Protein AF-A0A519LVJ5-F1 (afdb_monomer_lite)

Sequence (106 aa):
MLAADLASGVAWCERTLGITPTAGGEHPLMGTHNRILNVSSPAHPRAYLEVIAINKGATSAIPSSGRRWFDMDDAALQQQVADHGPQLIHWVAAVPDVEAGCAALA

Structure (mmCIF, N/CA/C/O backbone):
data_AF-A0A519LVJ5-F1
#
_entry.id   AF-A0A519LVJ5-F1
#
loop_
_atom_site.group_PDB
_atom_site.id
_atom_site.type_symbol
_atom_site.label_atom_id
_atom_site.label_alt_id
_atom_site.label_comp_id
_atom_site.label_asym_id
_atom_site.label_entity_id
_atom_site.label_seq_id
_atom_site.pdbx_PDB_ins_code
_atom_site.Cartn_x
_atom_site.Cartn_y
_atom_site.Cartn_z
_atom_site.occupancy
_atom_site.B_iso_or_equiv
_atom_site.auth_seq_id
_atom_site.auth_comp_id
_atom_site.auth_asym_id
_atom_site.auth_atom_id
_atom_site.pdbx_PDB_model_num
ATOM 1 N N . MET A 1 1 ? -4.232 -1.347 -1.437 1.00 96.31 1 MET A N 1
ATOM 2 C CA . MET A 1 1 ? -5.552 -0.977 -0.884 1.00 96.31 1 MET A CA 1
ATOM 3 C C . MET A 1 1 ? -5.341 0.084 0.176 1.00 96.31 1 MET A C 1
ATOM 5 O O . MET A 1 1 ? -4.531 -0.141 1.065 1.00 96.31 1 MET A O 1
ATOM 9 N N . LEU A 1 2 ? -6.034 1.216 0.079 1.00 98.38 2 LEU A N 1
ATOM 10 C CA . LEU A 1 2 ? -6.003 2.257 1.107 1.00 98.38 2 LEU A CA 1
ATOM 11 C C . LEU A 1 2 ? -7.113 2.010 2.128 1.00 98.38 2 LEU A C 1
ATOM 13 O O . LEU A 1 2 ? -8.237 1.703 1.737 1.00 98.38 2 LEU A O 1
ATOM 17 N N . ALA A 1 3 ? -6.792 2.158 3.411 1.00 98.12 3 ALA A N 1
ATOM 18 C CA . ALA A 1 3 ? -7.737 2.169 4.522 1.00 98.12 3 ALA A CA 1
ATOM 19 C C . ALA A 1 3 ? -7.609 3.477 5.322 1.00 98.12 3 ALA A C 1
ATOM 21 O O . ALA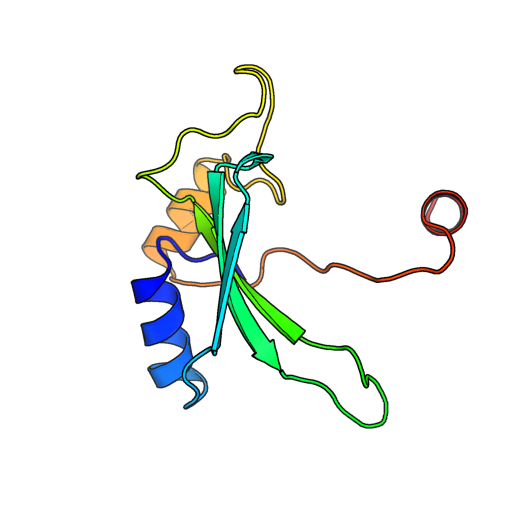 A 1 3 ? -6.546 4.100 5.336 1.00 98.12 3 ALA A O 1
ATOM 22 N N . ALA A 1 4 ? -8.683 3.885 6.006 1.00 97.19 4 ALA A N 1
ATOM 23 C CA . ALA A 1 4 ? -8.682 5.087 6.849 1.00 97.19 4 ALA A CA 1
ATOM 24 C C . ALA A 1 4 ? -7.697 4.970 8.030 1.00 97.19 4 ALA A C 1
ATOM 26 O O . ALA A 1 4 ? -7.106 5.960 8.467 1.00 97.19 4 ALA A O 1
ATOM 27 N N . ASP A 1 5 ? -7.514 3.746 8.519 1.00 96.56 5 ASP A N 1
ATOM 28 C CA . ASP A 1 5 ? -6.521 3.336 9.501 1.00 96.56 5 ASP A CA 1
ATOM 29 C C . ASP A 1 5 ? -6.238 1.831 9.337 1.00 96.56 5 ASP A C 1
ATOM 31 O O . ASP A 1 5 ? -6.972 1.099 8.666 1.00 96.56 5 ASP A O 1
ATOM 35 N N . LEU A 1 6 ? -5.155 1.347 9.946 1.00 96.75 6 LEU A N 1
ATOM 36 C CA . LEU A 1 6 ? -4.737 -0.040 9.762 1.00 96.75 6 LEU A CA 1
ATOM 37 C C . LEU A 1 6 ? -5.692 -1.053 10.410 1.00 96.75 6 LEU A C 1
ATOM 39 O O . LEU A 1 6 ? -5.833 -2.164 9.902 1.00 96.75 6 LEU A O 1
ATOM 43 N N . ALA A 1 7 ? -6.353 -0.687 11.512 1.00 96.50 7 ALA A N 1
ATOM 44 C CA . ALA A 1 7 ? -7.268 -1.579 12.214 1.00 96.50 7 ALA A CA 1
ATOM 45 C C . ALA A 1 7 ? -8.560 -1.785 11.411 1.00 96.50 7 ALA A C 1
ATOM 47 O O . ALA A 1 7 ? -9.003 -2.923 11.252 1.00 96.50 7 ALA A O 1
ATOM 48 N N . SER A 1 8 ? -9.121 -0.718 10.833 1.00 96.94 8 SER A N 1
ATOM 49 C CA . SER A 1 8 ? -10.276 -0.819 9.932 1.00 96.94 8 SER A CA 1
ATOM 50 C C . SER A 1 8 ? -9.947 -1.608 8.663 1.00 96.94 8 SER A C 1
ATOM 52 O O . SER A 1 8 ? -10.767 -2.417 8.220 1.00 96.94 8 SER A O 1
ATOM 54 N N . GLY A 1 9 ? -8.727 -1.460 8.134 1.00 97.62 9 GLY A N 1
ATOM 55 C CA . GLY A 1 9 ? -8.201 -2.280 7.042 1.00 97.62 9 GLY A CA 1
ATOM 56 C C . GLY A 1 9 ? -8.150 -3.777 7.372 1.00 97.62 9 GLY A C 1
ATOM 57 O O . GLY A 1 9 ? -8.681 -4.590 6.617 1.00 97.62 9 GLY A O 1
ATOM 58 N N . VAL A 1 10 ? -7.568 -4.146 8.520 1.00 98.06 10 VAL A N 1
ATOM 59 C CA . VAL A 1 10 ? -7.514 -5.545 8.993 1.00 98.06 10 VAL A CA 1
ATOM 60 C C . VAL A 1 10 ? -8.917 -6.114 9.179 1.00 98.06 10 VAL A C 1
ATOM 62 O O . VAL A 1 10 ? -9.224 -7.169 8.630 1.00 98.06 10 VAL A O 1
ATOM 65 N N . ALA A 1 11 ? -9.789 -5.389 9.879 1.00 98.06 11 ALA A N 1
ATOM 66 C CA . ALA A 1 11 ? -11.146 -5.846 10.147 1.00 98.06 11 ALA A CA 1
ATOM 67 C C . ALA A 1 11 ? -11.957 -6.033 8.851 1.00 98.06 11 ALA A C 1
ATOM 69 O O . ALA A 1 11 ? -12.796 -6.928 8.762 1.00 98.06 11 ALA A O 1
ATOM 70 N N . TRP A 1 12 ? -11.721 -5.201 7.831 1.00 97.62 12 TRP A N 1
ATOM 71 C CA . TRP A 1 12 ? -12.320 -5.397 6.511 1.00 97.62 12 TRP A CA 1
ATOM 72 C C . TRP A 1 12 ? -11.804 -6.671 5.834 1.00 97.62 12 TRP A C 1
ATOM 74 O O . TRP A 1 12 ? -12.613 -7.441 5.324 1.00 97.62 12 TRP A O 1
ATOM 84 N N . CYS A 1 13 ? -10.493 -6.938 5.864 1.00 97.88 13 CYS A N 1
ATOM 85 C CA . CYS A 1 13 ? -9.928 -8.165 5.293 1.00 97.88 13 CYS A CA 1
ATOM 86 C C . CYS A 1 13 ? -10.488 -9.421 5.969 1.00 97.88 13 CYS A C 1
ATOM 88 O O . CYS A 1 13 ? -10.856 -10.370 5.282 1.00 97.88 13 CYS A O 1
ATOM 90 N N . GLU A 1 14 ? -10.623 -9.413 7.292 1.00 98.00 14 GLU A N 1
ATOM 91 C CA . GLU A 1 14 ? -11.175 -10.549 8.033 1.00 98.00 14 GLU A CA 1
ATOM 92 C C . GLU A 1 14 ? -12.634 -10.814 7.658 1.00 98.00 14 GLU A C 1
ATOM 94 O O . GLU A 1 14 ? -12.999 -11.952 7.373 1.00 98.00 14 GLU A O 1
ATOM 99 N N . ARG A 1 15 ? -13.464 -9.765 7.585 1.00 97.88 15 ARG A N 1
ATOM 100 C CA . ARG A 1 15 ? -14.882 -9.908 7.223 1.00 97.88 15 ARG A CA 1
ATOM 101 C C . ARG A 1 15 ? -15.097 -10.290 5.760 1.00 97.88 15 ARG A C 1
ATOM 103 O O . ARG A 1 15 ? -15.994 -11.075 5.475 1.00 97.88 15 ARG A O 1
ATOM 110 N N . THR A 1 16 ? -14.327 -9.708 4.844 1.00 96.44 16 THR A N 1
ATOM 111 C CA . THR A 1 16 ? -14.570 -9.827 3.397 1.00 96.44 16 THR A CA 1
ATOM 112 C C . THR A 1 16 ? -13.803 -10.990 2.773 1.00 96.44 16 THR A C 1
ATOM 114 O O . THR A 1 16 ? -14.321 -11.661 1.886 1.00 96.44 16 THR A O 1
ATOM 117 N N . LEU A 1 17 ? -12.567 -11.227 3.219 1.00 95.44 17 LEU A N 1
ATOM 118 C CA . LEU A 1 17 ? -11.656 -12.218 2.638 1.00 95.44 17 LEU A CA 1
ATOM 119 C C . LEU A 1 17 ? -11.430 -13.429 3.554 1.00 95.44 17 LEU A C 1
ATOM 121 O O . LEU A 1 17 ? -10.845 -14.412 3.109 1.00 95.44 17 LEU A O 1
ATOM 125 N N . GLY A 1 18 ? -11.851 -13.369 4.823 1.00 97.62 18 GLY A N 1
ATOM 126 C CA . GLY A 1 18 ? -11.615 -14.437 5.800 1.00 97.62 18 GLY A CA 1
ATOM 127 C C . GLY A 1 18 ? -10.149 -14.575 6.228 1.00 97.62 18 GLY A C 1
ATOM 128 O O . GLY A 1 18 ? -9.759 -15.627 6.727 1.00 97.62 18 GLY A O 1
ATOM 129 N N . ILE A 1 19 ? -9.323 -13.546 6.002 1.00 96.88 19 ILE A N 1
ATOM 130 C CA . ILE A 1 19 ? -7.872 -13.574 6.239 1.00 96.88 19 ILE A CA 1
ATOM 131 C C . ILE A 1 19 ? -7.465 -12.368 7.084 1.00 96.88 19 ILE A C 1
ATOM 133 O O . ILE A 1 19 ? -7.802 -11.232 6.749 1.00 96.88 19 ILE A O 1
ATOM 137 N N . THR A 1 20 ? -6.662 -12.609 8.123 1.00 97.88 20 THR A N 1
ATOM 138 C CA . THR A 1 20 ? -5.957 -11.558 8.868 1.00 97.88 20 THR A CA 1
ATOM 139 C C . THR A 1 20 ? -4.630 -11.231 8.168 1.00 97.88 20 THR A C 1
ATOM 141 O O . THR A 1 20 ? -3.761 -12.101 8.069 1.00 97.88 20 THR A O 1
ATOM 144 N N . PRO A 1 21 ? -4.424 -9.990 7.696 1.00 97.88 21 PRO A N 1
ATOM 145 C CA . PRO A 1 21 ? -3.165 -9.572 7.085 1.00 97.88 21 PRO A CA 1
ATOM 146 C C . PRO A 1 21 ? -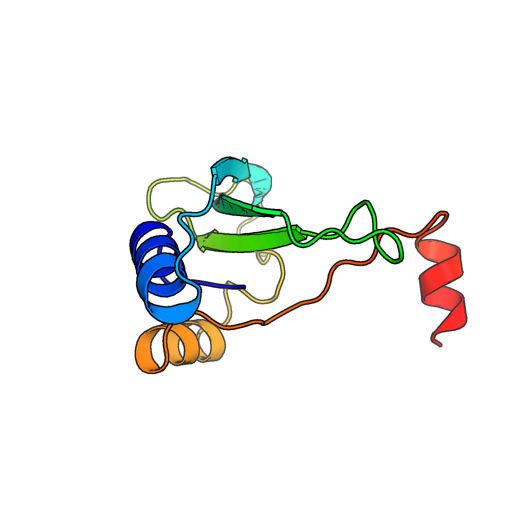1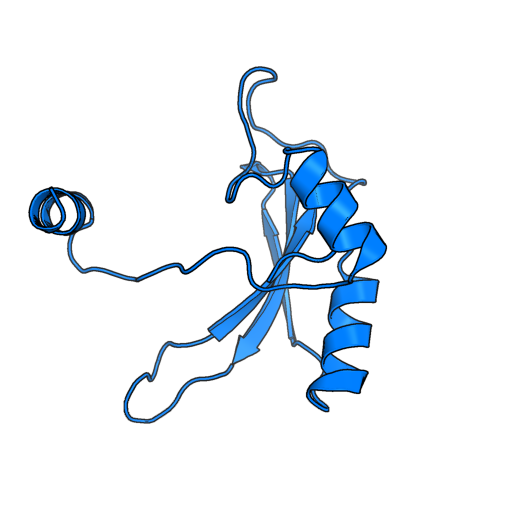.976 -9.643 8.054 1.00 97.88 21 PRO A C 1
ATOM 148 O O . PRO A 1 21 ? -2.071 -9.236 9.218 1.00 97.88 21 PRO A O 1
ATOM 151 N N . THR A 1 22 ? -0.816 -10.090 7.570 1.00 97.75 22 THR A N 1
ATOM 152 C CA . THR A 1 22 ? 0.405 -10.148 8.382 1.00 97.75 22 THR A CA 1
ATOM 153 C C . THR A 1 22 ? 0.944 -8.749 8.651 1.00 97.75 22 THR A C 1
ATOM 155 O O . THR A 1 22 ? 0.713 -7.814 7.879 1.00 97.75 22 THR A O 1
ATOM 158 N N . ALA A 1 23 ? 1.680 -8.593 9.757 1.00 95.75 23 ALA A N 1
ATOM 159 C CA . ALA A 1 23 ? 2.412 -7.362 10.033 1.00 95.75 23 ALA A CA 1
ATOM 160 C C . ALA A 1 23 ? 3.299 -6.992 8.834 1.00 95.75 23 ALA A C 1
ATOM 162 O O . ALA A 1 23 ? 4.014 -7.843 8.304 1.00 95.75 23 ALA A O 1
ATOM 163 N N . GLY A 1 24 ? 3.193 -5.740 8.395 1.00 95.88 24 GLY A N 1
ATOM 164 C CA . GLY A 1 24 ? 4.130 -5.138 7.461 1.00 95.88 24 GLY A CA 1
ATOM 165 C C . GLY A 1 24 ? 5.127 -4.275 8.229 1.00 95.88 24 GLY A C 1
ATOM 166 O O . GLY A 1 24 ? 5.745 -4.746 9.183 1.00 95.88 24 GLY A O 1
ATOM 167 N N . GLY A 1 25 ? 5.253 -3.010 7.847 1.00 96.62 25 GLY A N 1
ATOM 168 C CA . GLY A 1 25 ? 6.137 -2.044 8.477 1.00 96.62 25 GLY A CA 1
ATOM 169 C C . GLY A 1 25 ? 5.600 -0.618 8.444 1.00 96.62 25 GLY A C 1
ATOM 170 O O . GLY A 1 25 ? 4.496 -0.329 7.975 1.00 96.62 25 GLY A O 1
ATOM 171 N N . GLU A 1 26 ? 6.418 0.279 8.977 1.00 97.12 26 GLU A N 1
ATOM 172 C CA . GLU A 1 26 ? 6.214 1.718 8.890 1.00 97.12 26 GLU A CA 1
ATOM 173 C C . GLU A 1 26 ? 7.075 2.298 7.769 1.00 97.12 26 GLU A C 1
ATOM 175 O O . GLU A 1 26 ? 8.171 1.813 7.481 1.00 97.12 26 GLU A O 1
ATOM 180 N N . HIS A 1 27 ? 6.593 3.377 7.164 1.00 96.75 27 HIS A N 1
ATOM 181 C CA . HIS A 1 27 ? 7.293 4.125 6.131 1.00 96.75 27 HIS A CA 1
ATOM 182 C C . HIS A 1 27 ? 7.543 5.553 6.639 1.00 96.75 27 HIS A C 1
ATOM 184 O O . HIS A 1 27 ? 6.745 6.448 6.349 1.00 96.75 27 HIS A O 1
ATOM 190 N N . PRO A 1 28 ? 8.634 5.815 7.389 1.00 95.75 28 PRO A N 1
ATOM 191 C CA . PRO A 1 28 ? 8.889 7.128 7.992 1.00 95.75 28 PRO A CA 1
ATOM 192 C C . PRO A 1 28 ? 8.916 8.275 6.981 1.00 95.75 28 PRO A C 1
ATOM 194 O O . PRO A 1 28 ? 8.396 9.356 7.253 1.00 95.75 28 PRO A O 1
ATOM 197 N N . LEU A 1 29 ? 9.452 8.020 5.779 1.00 95.94 29 LEU A N 1
ATOM 198 C CA . LEU A 1 29 ? 9.444 8.999 4.696 1.00 95.94 29 LEU A CA 1
ATOM 199 C C . LEU A 1 29 ? 8.022 9.496 4.433 1.00 95.94 29 LEU A C 1
ATOM 201 O O . LEU A 1 29 ? 7.775 10.692 4.495 1.00 95.94 29 LEU A O 1
ATOM 205 N N . MET A 1 30 ? 7.076 8.577 4.252 1.00 96.50 30 MET A N 1
ATOM 206 C CA . MET A 1 30 ? 5.700 8.887 3.865 1.00 96.50 30 MET A CA 1
ATOM 207 C C . MET A 1 30 ? 4.747 9.035 5.054 1.00 96.50 30 MET A C 1
ATOM 209 O O . MET A 1 30 ? 3.588 9.378 4.861 1.00 96.50 30 MET A O 1
ATOM 213 N N . GLY A 1 31 ? 5.182 8.777 6.290 1.00 96.44 31 GLY A N 1
ATOM 214 C CA . GLY A 1 31 ? 4.292 8.751 7.455 1.00 96.44 31 GLY A CA 1
ATOM 215 C C . GLY A 1 31 ? 3.112 7.791 7.265 1.00 96.44 31 GLY A C 1
ATOM 216 O O . GLY A 1 31 ? 1.981 8.121 7.620 1.00 96.44 31 GLY A O 1
ATOM 217 N N . THR A 1 32 ? 3.351 6.638 6.639 1.00 97.50 32 THR A N 1
ATOM 218 C CA . THR A 1 32 ? 2.350 5.582 6.432 1.00 97.50 32 THR A CA 1
ATOM 219 C C . THR A 1 32 ? 2.787 4.296 7.121 1.00 97.50 32 THR A C 1
ATOM 221 O O . THR A 1 32 ? 3.935 4.152 7.537 1.00 97.50 32 THR A O 1
ATOM 224 N N . HIS A 1 33 ? 1.861 3.361 7.272 1.00 98.00 33 HIS A N 1
ATOM 225 C CA . HIS A 1 33 ? 2.142 2.008 7.741 1.00 98.00 33 HIS A CA 1
ATOM 226 C C . HIS A 1 33 ? 1.270 1.003 6.999 1.00 98.00 33 HIS A C 1
ATOM 228 O O . HIS A 1 33 ? 0.247 1.381 6.416 1.00 98.00 33 HIS A O 1
ATOM 234 N N . ASN A 1 34 ? 1.675 -0.265 6.992 1.00 98.31 34 ASN A N 1
ATOM 235 C CA . ASN A 1 34 ? 0.976 -1.275 6.214 1.00 98.31 34 ASN A CA 1
ATOM 236 C C . ASN A 1 34 ? 0.821 -2.639 6.907 1.00 98.31 34 ASN A C 1
ATOM 238 O O . ASN A 1 34 ? 1.400 -2.957 7.951 1.00 98.31 34 ASN A O 1
ATOM 242 N N . ARG A 1 35 ? -0.025 -3.452 6.279 1.00 98.50 35 ARG A N 1
ATOM 243 C CA . ARG A 1 35 ? -0.131 -4.899 6.442 1.00 98.50 35 ARG A CA 1
ATOM 244 C C . ARG A 1 35 ? -0.094 -5.546 5.068 1.00 98.50 35 ARG A C 1
ATOM 246 O O . ARG A 1 35 ? -0.458 -4.918 4.073 1.00 98.50 35 ARG A O 1
ATOM 253 N N . ILE A 1 36 ? 0.302 -6.811 5.023 1.00 98.31 36 ILE A N 1
ATOM 254 C CA . ILE A 1 36 ? 0.492 -7.535 3.767 1.00 98.31 36 ILE A CA 1
ATOM 255 C C . ILE A 1 36 ? -0.345 -8.811 3.763 1.00 98.31 36 ILE A C 1
ATOM 257 O O . ILE A 1 36 ? -0.471 -9.494 4.778 1.00 98.31 36 ILE A O 1
ATOM 261 N N . LEU A 1 37 ? -0.914 -9.138 2.606 1.00 97.12 37 LEU A N 1
ATOM 262 C CA . LEU A 1 37 ? -1.486 -10.446 2.318 1.00 97.12 37 LEU A CA 1
ATOM 263 C C . LEU A 1 37 ? -0.738 -11.039 1.128 1.00 97.12 37 LEU A C 1
ATOM 265 O O . LEU A 1 37 ? -0.599 -10.392 0.089 1.00 97.12 37 LEU A O 1
ATOM 269 N N . ASN A 1 38 ? -0.280 -12.279 1.263 1.00 96.44 38 ASN A N 1
ATOM 270 C CA . ASN A 1 38 ? 0.266 -13.012 0.131 1.00 96.44 38 ASN A CA 1
ATOM 271 C C . ASN A 1 38 ? -0.882 -13.447 -0.794 1.00 96.44 38 ASN A C 1
ATOM 273 O O . ASN A 1 38 ? -1.811 -14.114 -0.343 1.00 96.44 38 ASN A O 1
ATOM 277 N N . VAL A 1 39 ? -0.804 -13.078 -2.073 1.00 96.19 39 VAL A N 1
ATOM 278 C CA . VAL A 1 39 ? -1.754 -13.508 -3.116 1.00 96.19 39 VAL A CA 1
ATOM 279 C C . VAL A 1 39 ? -1.025 -14.174 -4.285 1.00 96.19 39 VAL A C 1
ATOM 281 O O . VAL A 1 39 ? -1.512 -14.189 -5.415 1.00 96.19 39 VAL A O 1
ATOM 284 N N . SER A 1 40 ? 0.179 -14.688 -4.029 1.00 97.06 40 SER A N 1
ATOM 285 C CA . SER A 1 40 ? 1.009 -15.292 -5.052 1.00 97.06 40 SER A CA 1
ATOM 286 C C . SER A 1 40 ? 0.403 -16.575 -5.612 1.00 97.06 40 SER A C 1
ATOM 288 O O . SER A 1 40 ? -0.367 -17.291 -4.971 1.00 97.06 40 SER A O 1
ATOM 290 N N . SER A 1 41 ? 0.770 -16.864 -6.854 1.00 97.31 41 SER A N 1
ATOM 291 C CA . SER A 1 41 ? 0.397 -18.081 -7.569 1.00 97.31 41 SER A CA 1
ATOM 292 C C . SER A 1 41 ? 1.580 -18.554 -8.416 1.00 97.31 41 SER A C 1
ATOM 294 O O . SER A 1 41 ? 2.532 -17.793 -8.598 1.00 97.31 41 SER A O 1
ATOM 296 N N . PRO A 1 42 ? 1.547 -19.768 -8.994 1.00 97.88 42 PRO A N 1
AT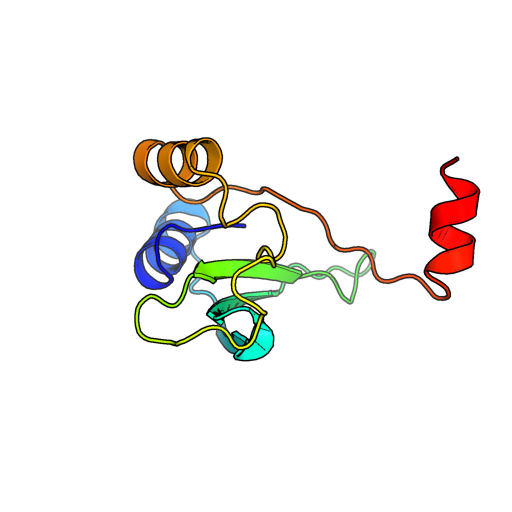OM 297 C CA . PRO A 1 42 ? 2.595 -20.203 -9.917 1.00 97.88 42 PRO A CA 1
ATOM 298 C C . PRO A 1 42 ? 2.823 -19.234 -11.091 1.00 97.88 42 PRO A C 1
ATOM 300 O O . PRO A 1 42 ? 3.958 -19.062 -11.525 1.00 97.88 42 PRO A O 1
ATOM 303 N N . ALA A 1 43 ? 1.767 -18.563 -11.569 1.00 97.19 43 ALA A N 1
ATOM 304 C CA . ALA A 1 43 ? 1.864 -17.551 -12.623 1.00 97.19 43 ALA A CA 1
ATOM 305 C C . ALA A 1 43 ? 2.410 -16.203 -12.113 1.00 97.19 43 ALA A C 1
ATOM 307 O O . ALA A 1 43 ? 3.070 -15.477 -12.855 1.00 97.19 43 ALA A O 1
ATOM 308 N N . HIS A 1 44 ? 2.162 -15.870 -10.842 1.00 96.00 44 HIS A N 1
ATOM 309 C CA . HIS A 1 44 ? 2.580 -14.614 -10.215 1.00 96.00 44 HIS A CA 1
ATOM 310 C C . HIS A 1 44 ? 3.216 -14.872 -8.839 1.00 96.00 44 HIS A C 1
ATOM 312 O O . HIS A 1 44 ? 2.616 -14.572 -7.804 1.00 96.00 44 HIS A O 1
ATOM 318 N N . PRO A 1 45 ? 4.446 -15.413 -8.787 1.00 96.88 45 PRO A N 1
ATOM 319 C CA . PRO A 1 45 ? 5.030 -15.931 -7.545 1.00 96.88 45 PRO A CA 1
ATOM 320 C C . PRO A 1 45 ? 5.386 -14.848 -6.516 1.00 96.88 45 PRO A C 1
ATOM 322 O O . PRO A 1 45 ? 5.656 -15.165 -5.362 1.00 96.88 45 PRO A O 1
ATOM 325 N N . ARG A 1 46 ? 5.383 -13.570 -6.919 1.00 95.81 46 ARG A N 1
ATOM 326 C CA . ARG A 1 46 ? 5.746 -12.418 -6.075 1.00 95.81 46 ARG A CA 1
ATOM 327 C C . ARG A 1 46 ? 4.582 -11.451 -5.822 1.00 95.81 46 ARG A C 1
ATOM 329 O O . ARG A 1 46 ? 4.823 -10.316 -5.425 1.00 95.81 46 ARG A O 1
ATOM 336 N N . ALA A 1 47 ? 3.343 -11.855 -6.105 1.00 97.94 47 ALA A N 1
ATOM 337 C CA . ALA A 1 47 ? 2.188 -10.978 -5.936 1.00 97.94 47 ALA A CA 1
ATOM 338 C C . ALA A 1 47 ? 1.745 -10.895 -4.467 1.00 97.94 47 ALA A C 1
ATOM 340 O O . ALA A 1 47 ? 1.638 -11.907 -3.773 1.00 97.94 47 ALA A O 1
ATOM 341 N N . TYR A 1 48 ? 1.449 -9.681 -4.011 1.00 97.56 48 TYR A N 1
ATOM 342 C CA . TYR A 1 48 ? 0.905 -9.413 -2.686 1.00 97.56 48 TYR A CA 1
ATOM 343 C C . TYR A 1 48 ? -0.134 -8.294 -2.759 1.00 97.56 48 TYR A C 1
ATOM 345 O O . TYR A 1 48 ? -0.095 -7.445 -3.651 1.00 97.56 48 TYR A O 1
ATOM 353 N N . LEU A 1 49 ? -1.060 -8.295 -1.803 1.00 97.62 49 LEU A N 1
ATOM 354 C CA . LEU A 1 49 ? -1.941 -7.169 -1.537 1.00 97.62 49 LEU A CA 1
ATOM 355 C C . LEU A 1 49 ? -1.393 -6.404 -0.335 1.00 97.62 49 LEU A C 1
ATOM 357 O O . LEU A 1 49 ? -1.224 -6.963 0.747 1.00 97.62 49 LEU A O 1
ATOM 361 N N . GLU A 1 50 ? -1.151 -5.114 -0.521 1.00 98.38 50 GLU A N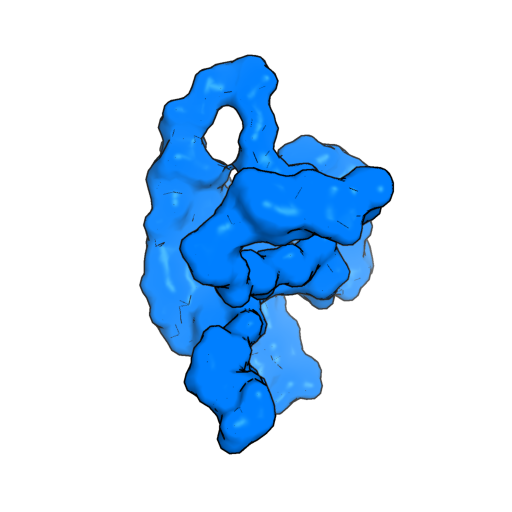 1
ATOM 362 C CA . GLU A 1 50 ? -0.823 -4.197 0.564 1.00 98.38 50 GLU A CA 1
ATOM 363 C C . GLU A 1 50 ? -2.081 -3.494 1.068 1.00 98.38 50 GLU A C 1
ATOM 365 O O . GLU A 1 50 ? -2.820 -2.887 0.286 1.00 98.38 50 GLU A O 1
ATOM 370 N N . VAL A 1 51 ? -2.301 -3.541 2.379 1.00 98.31 51 VAL A N 1
ATOM 371 C CA . VAL A 1 51 ? -3.221 -2.647 3.086 1.00 98.31 51 VAL A CA 1
ATOM 372 C C . VAL A 1 51 ? -2.387 -1.534 3.691 1.00 98.31 51 VAL A C 1
ATOM 374 O O . VAL A 1 51 ? -1.589 -1.803 4.581 1.00 98.31 51 VAL A O 1
ATOM 377 N N . ILE A 1 52 ? -2.559 -0.305 3.221 1.00 98.31 52 ILE A N 1
ATOM 378 C CA . ILE A 1 52 ? -1.785 0.859 3.660 1.00 98.31 52 ILE A CA 1
ATOM 379 C C . ILE A 1 52 ? -2.716 1.917 4.253 1.00 98.31 52 ILE A C 1
ATOM 381 O O . ILE A 1 52 ? -3.850 2.077 3.799 1.00 98.31 52 ILE A O 1
ATOM 385 N N . ALA A 1 53 ? -2.241 2.639 5.264 1.00 97.94 53 ALA A N 1
ATOM 386 C CA . ALA A 1 53 ? -2.936 3.779 5.855 1.00 97.94 53 ALA A CA 1
ATO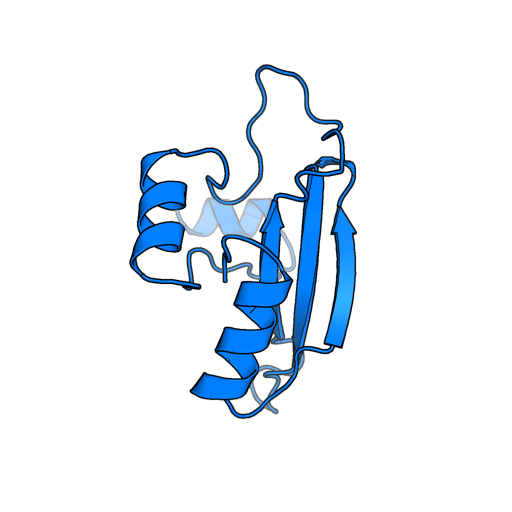M 387 C C . ALA A 1 53 ? -1.945 4.881 6.262 1.00 97.94 53 ALA A C 1
ATOM 389 O O . ALA A 1 53 ? -0.754 4.621 6.468 1.00 97.94 53 ALA A O 1
ATOM 390 N N . ILE A 1 54 ? -2.438 6.116 6.391 1.00 97.12 54 ILE A N 1
ATOM 391 C CA . ILE A 1 54 ? -1.669 7.220 6.983 1.00 97.12 54 ILE A CA 1
ATOM 392 C C . ILE A 1 54 ? -1.515 6.955 8.482 1.00 97.12 54 ILE A C 1
ATOM 394 O O . ILE A 1 54 ? -2.503 6.800 9.201 1.00 97.12 54 ILE A O 1
ATOM 398 N N . ASN A 1 55 ? -0.274 6.958 8.971 1.00 96.19 55 ASN A N 1
ATOM 399 C CA . ASN A 1 55 ? 0.006 6.834 10.393 1.00 96.19 55 ASN A CA 1
ATOM 400 C C . ASN A 1 55 ? -0.153 8.208 11.061 1.00 96.19 55 ASN A C 1
ATOM 402 O O . ASN A 1 55 ? 0.776 9.011 11.082 1.00 96.19 55 ASN A O 1
ATOM 406 N N . LYS A 1 56 ? -1.338 8.475 11.626 1.00 91.50 56 LYS A N 1
ATOM 407 C CA . LYS A 1 56 ? -1.664 9.751 12.299 1.00 91.50 56 LYS A CA 1
ATOM 408 C C . LYS A 1 56 ? -0.777 10.059 13.516 1.00 91.50 56 LYS A C 1
ATOM 410 O O . LYS A 1 56 ? -0.737 11.207 13.945 1.00 91.50 56 LYS A O 1
ATOM 415 N N . GLY A 1 57 ? -0.094 9.056 14.074 1.00 91.25 57 GLY A N 1
ATOM 416 C CA . GLY A 1 57 ? 0.859 9.222 15.174 1.00 91.25 57 GLY A CA 1
ATOM 417 C C . GLY A 1 57 ? 2.296 9.504 14.726 1.00 91.25 57 GLY A C 1
ATOM 418 O O . GLY A 1 57 ? 3.139 9.783 15.574 1.00 91.25 57 GLY A O 1
ATOM 419 N N . ALA A 1 58 ? 2.589 9.432 13.424 1.00 90.38 58 ALA A N 1
ATOM 420 C CA . ALA A 1 58 ? 3.925 9.644 12.882 1.00 90.38 58 ALA A CA 1
ATOM 421 C C . ALA A 1 58 ? 4.021 10.962 12.104 1.00 90.38 58 ALA A C 1
ATOM 423 O O . ALA A 1 58 ? 3.148 11.317 11.310 1.00 90.38 58 ALA A O 1
ATOM 424 N N . THR A 1 59 ? 5.145 11.654 12.270 1.00 88.12 59 THR A N 1
ATOM 425 C CA . THR A 1 59 ? 5.519 12.770 11.400 1.00 88.12 59 THR A CA 1
ATOM 426 C C . THR A 1 59 ? 6.133 12.209 10.121 1.00 88.12 59 THR A C 1
ATOM 428 O O . THR A 1 59 ? 7.104 11.457 10.177 1.00 88.12 59 THR A O 1
ATOM 431 N N . SER A 1 60 ? 5.574 12.566 8.964 1.00 89.88 60 SER A N 1
ATOM 432 C CA . SER A 1 60 ? 6.180 12.231 7.672 1.00 89.88 60 SER A CA 1
ATOM 433 C C . SER A 1 60 ? 7.456 13.047 7.465 1.00 89.88 60 SER A C 1
ATOM 435 O O . SER A 1 60 ? 7.485 14.234 7.782 1.00 89.88 60 SER A O 1
ATOM 437 N N . ALA A 1 61 ? 8.502 12.419 6.923 1.00 93.44 61 ALA A N 1
ATOM 438 C CA . ALA A 1 61 ? 9.761 13.095 6.611 1.00 93.44 61 ALA A CA 1
ATOM 439 C C . ALA A 1 61 ? 9.784 13.766 5.221 1.00 93.44 61 ALA A C 1
ATOM 441 O O . ALA A 1 61 ? 10.830 14.277 4.815 1.00 93.44 61 ALA A O 1
ATOM 442 N N . ILE A 1 62 ? 8.669 13.774 4.476 1.00 93.25 62 ILE A N 1
ATOM 443 C CA . ILE A 1 62 ? 8.569 14.573 3.247 1.00 93.25 62 ILE A CA 1
ATOM 444 C C . ILE A 1 62 ? 8.513 16.078 3.576 1.00 93.25 62 ILE A C 1
ATOM 446 O O . ILE A 1 62 ? 7.986 16.460 4.624 1.00 93.25 62 ILE A O 1
ATOM 450 N N . PRO A 1 63 ? 9.012 16.956 2.686 1.00 91.69 63 PRO A N 1
ATOM 451 C CA . PRO A 1 63 ? 8.829 18.400 2.818 1.00 91.69 63 PRO A CA 1
ATOM 452 C C . PRO A 1 63 ? 7.346 18.779 2.882 1.00 91.69 63 PRO A C 1
ATOM 454 O O . PRO A 1 63 ? 6.510 18.102 2.292 1.00 91.69 63 PRO A O 1
ATOM 457 N N . SER A 1 64 ? 7.016 19.913 3.503 1.00 85.25 64 SER A N 1
ATOM 458 C CA . SER A 1 64 ? 5.627 20.395 3.611 1.00 85.25 64 SER A CA 1
ATOM 459 C C . SER A 1 64 ? 4.942 20.669 2.265 1.00 85.25 64 SER A C 1
ATOM 461 O O . SER A 1 64 ? 3.718 20.693 2.199 1.00 85.25 64 SER A O 1
ATOM 463 N N . SER A 1 65 ? 5.717 20.878 1.198 1.00 91.12 65 SER A N 1
ATOM 464 C CA . SER A 1 65 ? 5.226 21.008 -0.178 1.00 91.12 65 SER A CA 1
ATOM 465 C C . SER A 1 65 ? 5.067 19.670 -0.911 1.00 91.12 65 SER A C 1
ATOM 467 O O . SER A 1 65 ? 4.522 19.644 -2.014 1.00 91.12 65 SER A O 1
ATOM 469 N N . GLY A 1 66 ? 5.573 18.575 -0.340 1.00 91.19 66 GLY A N 1
ATOM 470 C CA . GLY A 1 66 ? 5.472 17.231 -0.898 1.00 91.19 66 GLY A CA 1
ATOM 471 C C . GLY A 1 66 ? 4.097 16.606 -0.673 1.00 91.19 66 GLY A C 1
ATOM 472 O O . GLY A 1 66 ? 3.308 17.070 0.147 1.00 91.19 66 GLY A O 1
ATOM 473 N N . ARG A 1 67 ? 3.823 15.522 -1.403 1.00 94.25 67 ARG A N 1
ATOM 474 C CA . ARG A 1 67 ? 2.635 14.680 -1.220 1.00 94.25 67 ARG A CA 1
ATOM 475 C C . ARG A 1 67 ? 3.048 13.230 -1.009 1.00 94.25 67 ARG A C 1
ATOM 477 O O . ARG A 1 67 ? 4.043 12.780 -1.583 1.00 94.25 67 ARG A O 1
ATOM 484 N N . ARG A 1 68 ? 2.288 12.508 -0.188 1.00 95.25 68 ARG A N 1
ATOM 485 C CA . ARG A 1 68 ? 2.421 11.061 0.001 1.00 95.25 68 ARG A CA 1
ATOM 486 C C . ARG A 1 68 ? 2.123 10.315 -1.297 1.00 95.25 68 ARG A C 1
ATOM 488 O O . ARG A 1 68 ? 1.446 10.826 -2.187 1.00 95.25 68 ARG A O 1
ATOM 495 N N . TRP A 1 69 ? 2.616 9.081 -1.381 1.00 92.94 69 TRP A N 1
ATOM 496 C CA . TRP A 1 69 ? 2.312 8.182 -2.493 1.00 92.94 69 TRP A CA 1
ATOM 497 C C . TRP A 1 69 ? 0.804 8.007 -2.705 1.00 92.94 69 TRP A C 1
ATOM 499 O O . TRP A 1 69 ? 0.016 8.130 -1.768 1.00 92.94 69 TRP A O 1
ATOM 509 N N . PHE A 1 70 ? 0.434 7.645 -3.934 1.00 95.38 70 PHE A N 1
ATOM 510 C CA . PHE A 1 70 ? -0.907 7.165 -4.291 1.00 95.38 70 PHE A CA 1
ATOM 511 C C . PHE A 1 70 ? -2.036 8.158 -3.979 1.00 95.38 70 PHE A C 1
ATOM 513 O O . PHE A 1 70 ? -3.134 7.743 -3.619 1.00 95.38 70 PHE A O 1
ATOM 520 N N . ASP A 1 71 ? -1.743 9.460 -4.053 1.00 95.69 71 ASP A N 1
ATOM 521 C CA . ASP A 1 71 ? -2.689 10.545 -3.772 1.00 95.69 71 ASP A CA 1
ATOM 522 C C . ASP A 1 71 ? -3.337 10.462 -2.384 1.00 95.69 71 ASP A C 1
ATOM 524 O O . ASP A 1 71 ? -4.412 11.003 -2.151 1.00 95.69 71 ASP A O 1
ATOM 528 N N . MET A 1 72 ? -2.669 9.824 -1.418 1.00 95.94 72 MET A N 1
ATOM 529 C CA . MET A 1 72 ? -3.228 9.598 -0.080 1.00 95.94 72 MET A CA 1
ATOM 530 C C . MET A 1 72 ? -3.549 10.896 0.680 1.00 95.94 72 MET A C 1
ATOM 532 O O . MET A 1 72 ? -4.334 10.862 1.624 1.00 95.94 72 MET A O 1
ATOM 536 N N . ASP A 1 73 ? -2.975 12.033 0.278 1.00 95.25 73 ASP A N 1
ATOM 537 C CA . ASP A 1 73 ? -3.280 13.358 0.835 1.00 95.25 73 ASP A CA 1
ATOM 538 C C . ASP A 1 73 ? -4.489 14.047 0.169 1.00 95.25 73 ASP A C 1
ATOM 540 O O . ASP A 1 73 ? -4.893 15.126 0.603 1.00 95.25 73 ASP A O 1
ATOM 544 N N . ASP A 1 74 ? -5.071 13.459 -0.881 1.00 96.94 74 ASP A N 1
ATOM 545 C CA . ASP A 1 74 ? -6.257 13.997 -1.542 1.00 96.94 74 ASP A CA 1
ATOM 546 C C . ASP A 1 74 ? -7.506 13.849 -0.659 1.00 96.94 74 ASP A C 1
ATOM 548 O O . ASP A 1 74 ? -7.857 12.761 -0.196 1.00 96.94 74 ASP A O 1
ATOM 552 N N . ALA A 1 75 ? -8.196 14.967 -0.422 1.00 97.06 75 ALA A N 1
ATOM 553 C CA . ALA A 1 75 ? -9.340 15.010 0.482 1.00 97.06 75 ALA A CA 1
ATOM 554 C C . ALA A 1 75 ? -10.547 14.223 -0.050 1.00 97.06 75 ALA A C 1
ATOM 556 O O . ALA A 1 75 ? -11.272 13.620 0.742 1.00 97.06 75 ALA A O 1
ATOM 557 N N . ALA A 1 76 ? -10.762 14.203 -1.370 1.00 97.94 76 ALA A N 1
ATOM 558 C CA . ALA A 1 76 ? -11.864 13.454 -1.961 1.00 97.94 76 ALA A CA 1
ATOM 559 C C . ALA A 1 76 ? -11.607 11.948 -1.845 1.00 97.94 76 ALA A C 1
ATOM 561 O O . ALA A 1 76 ? -12.508 11.207 -1.454 1.00 97.94 76 ALA A O 1
ATOM 562 N N . LEU A 1 77 ? -10.368 11.504 -2.080 1.00 97.69 77 LEU A N 1
ATOM 563 C CA . LEU A 1 77 ? -9.976 10.112 -1.872 1.00 97.69 77 LEU A CA 1
ATOM 564 C C . LEU A 1 77 ? -10.125 9.690 -0.405 1.00 97.69 77 LEU A C 1
ATOM 566 O O . LEU A 1 77 ? -10.677 8.625 -0.122 1.00 97.69 77 LEU A O 1
ATOM 570 N N . GLN A 1 78 ? -9.665 10.518 0.538 1.00 97.62 78 GLN A N 1
ATOM 571 C CA . GLN A 1 78 ? -9.815 10.232 1.967 1.00 97.62 78 GLN A CA 1
ATOM 572 C C . GLN A 1 78 ? -11.287 10.125 2.375 1.00 97.62 78 GLN A C 1
ATOM 574 O O . GLN A 1 78 ? -11.650 9.185 3.084 1.00 97.62 78 GLN A O 1
ATOM 579 N N . GLN A 1 79 ? -12.136 11.038 1.896 1.00 97.81 79 GLN A N 1
ATOM 580 C CA . GLN A 1 79 ? -13.575 10.997 2.153 1.00 97.81 79 GLN A CA 1
ATOM 581 C C . GLN A 1 79 ? -14.214 9.739 1.549 1.00 97.81 79 GLN A C 1
ATOM 583 O O . GLN A 1 79 ? -14.948 9.034 2.234 1.00 97.81 79 GLN A O 1
ATOM 588 N N . GLN A 1 80 ? -13.854 9.381 0.314 1.00 97.94 80 GLN A N 1
ATOM 589 C CA . GLN A 1 80 ? -14.337 8.162 -0.337 1.00 97.94 80 GLN A CA 1
ATOM 590 C C . GLN A 1 80 ? -13.980 6.902 0.469 1.00 97.94 80 GLN A C 1
ATOM 592 O O . GLN A 1 80 ? -14.809 6.007 0.616 1.00 97.94 80 GLN A O 1
ATOM 597 N N . VAL A 1 81 ? -12.756 6.811 1.001 1.00 97.81 81 VAL A N 1
ATOM 598 C CA . VAL A 1 81 ? -12.331 5.685 1.856 1.00 97.81 81 VAL A CA 1
ATOM 599 C C . VAL A 1 81 ? -13.060 5.693 3.200 1.00 97.81 81 VAL A C 1
ATOM 601 O O . VAL A 1 81 ? -13.376 4.625 3.724 1.00 97.81 81 VAL A O 1
ATOM 604 N N . ALA A 1 82 ? -13.340 6.867 3.767 1.00 96.06 82 ALA A N 1
ATOM 605 C CA . ALA A 1 82 ? -14.107 6.979 5.004 1.00 96.06 82 ALA A CA 1
ATOM 606 C C . ALA A 1 82 ? -15.560 6.503 4.822 1.00 96.06 82 ALA A C 1
ATOM 608 O O . ALA A 1 82 ? -16.068 5.775 5.674 1.00 96.06 82 ALA A O 1
ATOM 609 N N . ASP A 1 83 ? -16.193 6.856 3.702 1.00 97.19 83 ASP A N 1
ATOM 610 C CA . ASP A 1 83 ? -17.607 6.562 3.439 1.00 97.19 83 ASP A CA 1
ATOM 611 C C . ASP A 1 83 ? -17.843 5.128 2.949 1.00 97.19 83 ASP A C 1
ATOM 613 O O . ASP A 1 83 ? -18.863 4.513 3.267 1.00 97.19 83 ASP A O 1
ATOM 617 N N . HIS A 1 84 ? -16.905 4.577 2.176 1.00 96.44 84 HIS A N 1
ATOM 618 C CA . HIS A 1 84 ? -17.081 3.287 1.499 1.00 96.44 84 HIS A CA 1
ATOM 619 C C . HIS A 1 84 ? -16.156 2.181 2.018 1.00 96.44 84 HIS A C 1
ATOM 621 O O . HIS A 1 84 ? -16.303 1.017 1.642 1.00 96.44 84 HIS A O 1
ATOM 627 N N . GLY A 1 85 ? -15.242 2.520 2.926 1.00 96.25 85 GLY A N 1
ATOM 628 C CA . GLY A 1 85 ? -14.277 1.595 3.499 1.00 96.25 85 GLY A CA 1
ATOM 629 C C . GLY A 1 85 ? -13.044 1.359 2.616 1.00 96.25 85 GLY A C 1
ATOM 630 O O . GLY A 1 85 ? -12.819 2.059 1.623 1.00 96.25 85 GLY A O 1
ATOM 631 N N . PRO A 1 86 ? -12.199 0.382 3.000 1.00 97.38 86 PRO A N 1
ATOM 632 C CA . PRO A 1 86 ? -10.960 0.092 2.293 1.00 97.38 86 PRO A CA 1
ATOM 633 C C . PRO A 1 86 ? -11.174 -0.296 0.827 1.00 97.38 86 PRO A C 1
ATOM 635 O O . PRO A 1 86 ? -12.032 -1.118 0.513 1.00 97.38 86 PRO A O 1
ATOM 638 N N . GLN A 1 87 ? -10.358 0.263 -0.068 1.00 96.44 87 GLN A N 1
ATOM 639 C CA . GLN A 1 87 ? -10.497 0.052 -1.514 1.00 96.44 87 GLN A CA 1
ATOM 640 C C . GLN A 1 87 ? -9.160 0.064 -2.263 1.00 96.44 87 GLN A C 1
ATOM 642 O O . GLN A 1 87 ? -8.151 0.617 -1.805 1.00 96.44 87 GLN A O 1
ATOM 647 N N . LEU A 1 88 ? -9.119 -0.607 -3.416 1.00 96.81 88 LEU A N 1
ATOM 648 C CA . LEU A 1 88 ? -7.931 -0.648 -4.262 1.00 96.81 88 LEU A CA 1
ATOM 649 C C . LEU A 1 88 ? -7.794 0.670 -5.032 1.00 96.81 88 LEU A C 1
ATOM 651 O O . LEU A 1 88 ? -8.670 1.015 -5.814 1.00 96.81 88 LEU A O 1
ATOM 655 N N . ILE A 1 89 ? -6.689 1.382 -4.808 1.00 96.75 89 ILE A N 1
ATOM 656 C CA . ILE A 1 89 ? -6.458 2.726 -5.367 1.00 96.75 89 ILE A CA 1
ATOM 657 C C . ILE A 1 89 ? -5.240 2.800 -6.299 1.00 96.75 89 ILE A C 1
ATOM 659 O O . ILE A 1 89 ? -5.020 3.816 -6.940 1.00 96.75 89 ILE A O 1
ATOM 663 N N . HIS A 1 90 ? -4.413 1.749 -6.348 1.00 95.62 90 HIS A N 1
ATOM 664 C CA . HIS A 1 90 ? -3.145 1.751 -7.079 1.00 95.62 90 HIS A CA 1
ATOM 665 C C . HIS A 1 90 ? -2.651 0.322 -7.369 1.00 95.62 90 HIS A C 1
ATOM 667 O O . HIS A 1 90 ? -2.978 -0.608 -6.625 1.00 95.62 90 HIS A O 1
ATOM 673 N N . TRP A 1 91 ? -1.804 0.179 -8.398 1.00 94.94 91 TRP A N 1
ATOM 674 C CA . TRP A 1 91 ? -1.054 -1.031 -8.754 1.00 94.94 91 TRP A CA 1
ATOM 675 C C . TRP A 1 91 ? 0.448 -0.757 -8.857 1.00 94.94 91 TRP A C 1
ATOM 677 O O . TRP A 1 91 ? 0.868 0.083 -9.644 1.00 94.94 91 TRP A O 1
ATOM 687 N N . VAL A 1 92 ? 1.271 -1.481 -8.095 1.00 94.88 92 VAL A N 1
ATOM 688 C CA . VAL A 1 92 ? 2.738 -1.407 -8.213 1.00 94.88 92 VAL A CA 1
ATOM 689 C C . VAL A 1 92 ? 3.226 -2.592 -9.040 1.00 94.88 92 VAL A C 1
ATOM 691 O O . VAL A 1 92 ? 2.957 -3.741 -8.691 1.00 94.88 92 VAL A O 1
ATOM 694 N N . ALA A 1 93 ? 3.960 -2.320 -10.117 1.00 94.06 93 ALA A N 1
ATOM 695 C CA . ALA A 1 93 ? 4.572 -3.345 -10.953 1.00 94.06 93 ALA A CA 1
ATOM 696 C C . ALA A 1 93 ? 6.095 -3.326 -10.791 1.00 94.06 93 ALA A C 1
ATOM 698 O O . ALA A 1 93 ? 6.745 -2.307 -11.014 1.00 94.06 93 ALA A O 1
ATOM 699 N N . ALA A 1 94 ? 6.674 -4.469 -10.422 1.00 94.44 94 ALA A N 1
ATOM 700 C CA . ALA A 1 94 ? 8.120 -4.642 -10.433 1.00 94.44 94 ALA A CA 1
ATOM 701 C C . ALA A 1 94 ? 8.591 -4.883 -11.872 1.00 94.44 94 ALA A C 1
ATOM 703 O O . ALA A 1 94 ? 8.233 -5.895 -12.480 1.00 94.44 94 ALA A O 1
ATOM 704 N N . VAL A 1 95 ? 9.416 -3.978 -12.388 1.00 94.94 95 VAL A N 1
ATOM 705 C CA . VAL A 1 95 ? 10.009 -4.052 -13.729 1.00 94.94 95 VAL A CA 1
ATOM 706 C C . VAL A 1 95 ? 11.536 -4.132 -13.638 1.00 94.94 95 VAL A C 1
ATOM 708 O O . VAL A 1 95 ? 12.097 -3.680 -12.639 1.00 94.94 95 VAL A O 1
ATOM 711 N N . PRO A 1 96 ? 12.227 -4.715 -14.638 1.00 95.75 96 PRO A N 1
ATOM 712 C CA . PRO A 1 96 ? 13.691 -4.748 -14.653 1.00 95.75 96 PRO A CA 1
ATOM 713 C C . PRO A 1 96 ? 14.320 -3.353 -14.752 1.00 95.75 96 PRO A C 1
ATOM 715 O O . PRO A 1 96 ? 15.377 -3.123 -14.176 1.00 95.75 96 PRO A O 1
ATOM 718 N N . ASP A 1 97 ? 13.655 -2.445 -15.470 1.00 97.38 97 ASP A N 1
ATOM 719 C CA . ASP A 1 97 ? 14.076 -1.066 -15.701 1.00 97.38 97 ASP A CA 1
ATOM 720 C C . ASP A 1 97 ? 12.828 -0.170 -15.754 1.00 97.38 97 ASP A C 1
ATOM 722 O O . ASP A 1 97 ? 11.933 -0.373 -16.581 1.00 97.38 97 ASP A O 1
ATOM 726 N N . VAL A 1 98 ? 12.744 0.785 -14.826 1.00 96.06 98 VAL A N 1
ATOM 727 C CA . VAL A 1 98 ? 11.592 1.687 -14.701 1.00 96.06 98 VAL A CA 1
ATOM 728 C C . VAL A 1 98 ? 11.575 2.756 -15.789 1.00 96.06 98 VAL A C 1
ATOM 730 O O . VAL A 1 98 ? 10.499 3.107 -16.266 1.00 96.06 98 VAL A O 1
ATOM 733 N N . GLU A 1 99 ? 12.737 3.238 -16.229 1.00 96.62 99 GLU A N 1
ATOM 734 C CA . GLU A 1 99 ? 12.832 4.276 -17.258 1.00 96.62 99 GLU A CA 1
ATOM 735 C C . GLU A 1 99 ? 12.413 3.706 -18.611 1.00 96.62 99 GLU A C 1
ATOM 737 O O . GLU A 1 99 ? 11.545 4.267 -19.284 1.00 96.62 99 GLU A O 1
ATOM 742 N N . ALA A 1 100 ? 12.953 2.535 -18.964 1.00 96.88 100 ALA A N 1
ATOM 743 C CA . ALA A 1 100 ? 12.568 1.829 -20.181 1.00 96.88 100 ALA A CA 1
ATOM 744 C C . ALA A 1 100 ? 11.083 1.429 -20.164 1.00 96.88 100 ALA A C 1
ATOM 746 O O . ALA A 1 100 ? 10.391 1.567 -21.174 1.00 96.88 100 ALA A O 1
ATOM 747 N N . GLY A 1 101 ? 10.577 0.966 -19.013 1.00 95.12 101 GLY A N 1
ATOM 748 C CA . GLY A 1 101 ? 9.167 0.619 -18.839 1.00 95.12 101 GLY A CA 1
ATOM 749 C C . GLY A 1 101 ? 8.235 1.812 -19.060 1.00 95.12 101 GLY A C 1
ATOM 750 O O . GLY A 1 101 ? 7.251 1.689 -19.784 1.00 95.12 101 GLY A O 1
ATOM 751 N N . CYS A 1 102 ? 8.566 2.974 -18.494 1.00 94.44 102 CYS A N 1
ATOM 752 C CA . CYS A 1 102 ? 7.802 4.205 -18.694 1.00 94.44 102 CYS A CA 1
ATOM 753 C C . CYS A 1 102 ? 7.849 4.690 -20.149 1.00 94.44 102 CYS A C 1
ATOM 755 O O . CYS A 1 102 ? 6.812 5.056 -20.696 1.00 94.44 102 CYS A O 1
ATOM 757 N N . ALA A 1 103 ? 9.020 4.664 -20.792 1.00 95.44 103 ALA A N 1
ATOM 758 C CA . ALA A 1 103 ? 9.165 5.081 -22.187 1.00 95.44 103 ALA A CA 1
ATOM 759 C C . ALA A 1 103 ? 8.319 4.232 -23.153 1.00 95.44 103 ALA A C 1
ATOM 761 O O . ALA A 1 103 ? 7.820 4.751 -24.146 1.00 95.44 103 ALA A O 1
ATOM 762 N N . ALA A 1 104 ? 8.119 2.946 -22.854 1.00 94.50 104 ALA A N 1
ATOM 763 C CA . ALA A 1 104 ? 7.297 2.050 -23.667 1.00 94.50 104 ALA A CA 1
ATOM 764 C C . ALA A 1 104 ? 5.777 2.298 -23.550 1.00 94.50 104 ALA A C 1
ATOM 766 O O . ALA A 1 104 ? 5.014 1.705 -24.312 1.00 94.50 104 ALA A O 1
ATOM 767 N N . LEU A 1 105 ? 5.331 3.130 -22.601 1.00 89.00 105 LEU A N 1
ATOM 768 C CA . LEU A 1 105 ? 3.919 3.486 -22.395 1.00 89.00 105 LEU A CA 1
ATOM 769 C C . LEU A 1 105 ? 3.519 4.818 -23.057 1.00 89.00 105 LEU A C 1
ATOM 771 O O . LEU A 1 105 ? 2.336 5.161 -23.016 1.00 89.00 105 LEU A O 1
ATOM 775 N N . ALA A 1 106 ? 4.488 5.572 -23.591 1.00 69.38 106 ALA A N 1
ATOM 776 C CA . ALA A 1 106 ? 4.297 6.903 -24.171 1.00 69.38 106 ALA A CA 1
ATOM 777 C C . ALA A 1 106 ? 3.767 6.879 -25.614 1.00 69.38 106 ALA A C 1
ATOM 779 O O . ALA A 1 106 ? 4.029 5.894 -26.342 1.00 69.38 106 ALA A O 1
#

Foldseek 3Di:
DEFQDAVLVQVCCCVPVVDGFAADAADQQQQKGWTKDDPADPVRNPDIDIYMYRNPVGDHNHPPPDHHPLNNVPPVVSVCCVVPNDDDRDDDDDDPDPVVVVVVVD

Radius of gyration: 15.11 Å; chains: 1; bounding box: 32×41×39 Å

pLDDT: mean 95.77, std 3.5, range [69.38, 98.5]

Secondary structure (DSSP, 8-state):
-B-SSHHHHHHHHHHHHS-PPEEEEEETTTTEEEEEEE---SS-TT-EEEEEEE-TTS---S-TT---GGGTT-HHHHHHHHHH-SB--------S-HHHHHHTT-